Protein AF-A0A3D5N305-F1 (afdb_monomer)

pLDDT: mean 89.74, std 9.6, range [56.41, 98.31]

Sequence (78 aa):
DLDAEIEAFVTSDDHDWQDGFREFTGVDGITRNLPRPLFLIQFFNHQTHHRSQITSELHKMGLDYGITDVPLTPDLPL

Mean predicted aligned error: 5.34 Å

InterPro domains:
  IPR007837 DNA damage-inducible protein DinB [PF05163] (16-75)
  IPR034660 DinB/YfiT-like putative metalloenzymes [G3DSA:1.20.120.450] (1-71)
  IPR034660 DinB/YfiT-like putative metalloenzymes [SSF109854] (3-69)

Foldseek 3Di:
DVVVVVVCVVPDPDPVLQQAWDWDQDPVRDIDTGGPVVVVVVVVVVVVVVVVVVVVVCVVVVHDPDDPDPVPHPPDDD

Radius of gyration: 16.72 Å; Cα contacts (8 Å, |Δi|>4): 42; chains: 1; bounding box: 29×32×36 Å

Organism: NCBI:txid168935

Nearest PDB structures (foldseek):
  8x84-assembly1_A  TM=3.682E-01  e=8.142E+00  Drosophila melanogaster
  4rh1-assembly1_A  TM=3.726E-01  e=8.142E+00  Geobacillus thermodenitrificans NG80-2
  2rp4-assembly1_A  TM=2.832E-01  e=4.713E+00  Drosophila melanogaster

Structure (mmCIF, N/CA/C/O backbone):
data_AF-A0A3D5N305-F1
#
_entry.id   AF-A0A3D5N305-F1
#
loop_
_atom_site.group_PDB
_atom_site.id
_atom_site.type_symbol
_atom_site.label_atom_id
_atom_site.label_alt_id
_atom_site.label_comp_id
_atom_site.label_asym_id
_atom_site.label_entity_id
_atom_site.label_seq_id
_atom_site.pdbx_PDB_ins_code
_atom_site.Cartn_x
_atom_site.Cartn_y
_atom_site.Cartn_z
_atom_site.occupancy
_atom_site.B_iso_or_equiv
_atom_site.auth_seq_id
_atom_site.auth_comp_id
_atom_site.auth_asym_id
_atom_site.auth_atom_id
_atom_site.pdbx_PDB_model_num
ATOM 1 N N . ASP A 1 1 ? -16.300 -3.346 -11.518 1.00 90.62 1 ASP A N 1
ATOM 2 C CA . ASP A 1 1 ? -16.198 -2.881 -10.125 1.00 90.62 1 ASP A CA 1
ATOM 3 C C . ASP A 1 1 ? -14.780 -3.192 -9.696 1.00 90.62 1 ASP A C 1
ATOM 5 O O . ASP A 1 1 ? -14.333 -4.293 -9.999 1.00 90.62 1 ASP A O 1
ATOM 9 N N . LEU A 1 2 ? -14.058 -2.228 -9.125 1.00 86.81 2 LEU A N 1
ATOM 10 C CA . LEU A 1 2 ? -12.617 -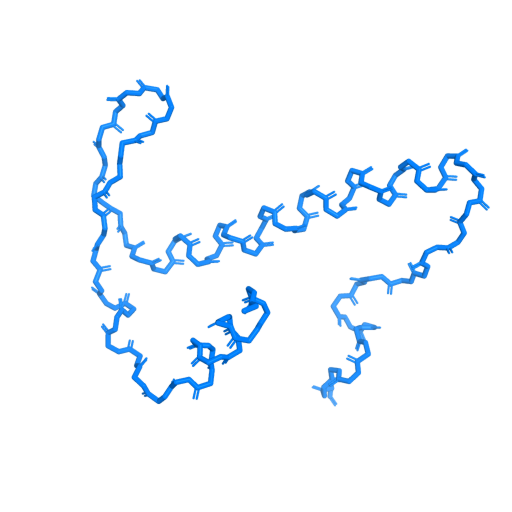2.359 -8.879 1.00 86.81 2 LEU A CA 1
ATOM 11 C C . LEU A 1 2 ? -12.315 -3.558 -7.972 1.00 86.81 2 LEU A C 1
ATOM 13 O O . LEU A 1 2 ? -11.343 -4.270 -8.205 1.00 86.81 2 LEU A O 1
ATOM 17 N N . ASP A 1 3 ? -13.184 -3.820 -6.998 1.00 88.50 3 ASP A N 1
ATOM 18 C CA . ASP A 1 3 ? -13.028 -4.947 -6.080 1.00 88.50 3 ASP A CA 1
ATOM 19 C C . ASP A 1 3 ? -13.115 -6.289 -6.818 1.00 88.50 3 ASP A C 1
ATOM 21 O O . ASP A 1 3 ? -12.257 -7.147 -6.632 1.00 88.50 3 ASP A O 1
ATOM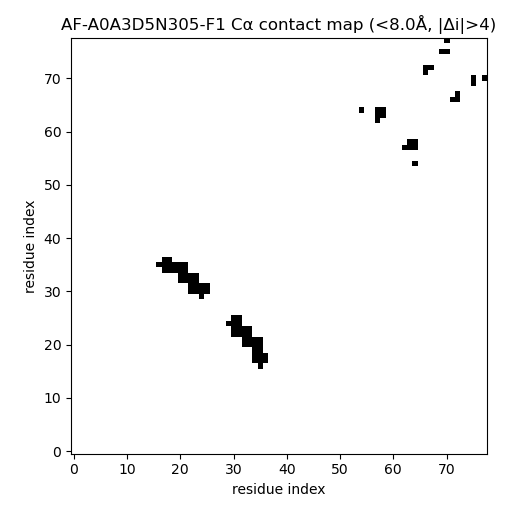 25 N N . ALA A 1 4 ? -14.066 -6.434 -7.748 1.00 93.56 4 ALA A N 1
ATOM 26 C CA . ALA A 1 4 ? -14.186 -7.633 -8.579 1.00 93.56 4 ALA A CA 1
ATOM 27 C C . ALA A 1 4 ? -12.977 -7.828 -9.515 1.00 93.56 4 ALA A C 1
ATOM 29 O O . ALA A 1 4 ? -12.591 -8.957 -9.812 1.00 93.56 4 ALA A O 1
ATOM 30 N N . GLU A 1 5 ? -12.361 -6.739 -9.984 1.00 93.50 5 GLU A N 1
ATOM 31 C CA . GLU A 1 5 ? -11.143 -6.800 -10.802 1.00 93.50 5 GLU A CA 1
ATOM 32 C C . GLU A 1 5 ? -9.923 -7.228 -9.974 1.00 93.50 5 GLU A C 1
ATOM 34 O O . GLU A 1 5 ? -9.127 -8.049 -10.433 1.00 93.50 5 GLU A O 1
ATOM 39 N N . ILE A 1 6 ? -9.790 -6.720 -8.745 1.00 89.44 6 ILE A N 1
ATOM 40 C CA . ILE A 1 6 ? -8.738 -7.130 -7.805 1.00 89.44 6 ILE A CA 1
ATOM 41 C C . ILE A 1 6 ? -8.929 -8.595 -7.402 1.00 89.44 6 ILE A C 1
ATOM 43 O O . ILE A 1 6 ? -7.958 -9.347 -7.387 1.00 89.44 6 ILE A O 1
ATOM 47 N N . GLU A 1 7 ? -10.160 -9.018 -7.117 1.00 91.44 7 GLU A N 1
ATOM 48 C CA . GLU A 1 7 ? -10.480 -10.404 -6.771 1.00 91.44 7 GLU A CA 1
ATOM 49 C C . GLU A 1 7 ? -10.140 -11.356 -7.921 1.00 91.44 7 GLU A C 1
ATOM 51 O O . GLU A 1 7 ? -9.427 -12.338 -7.710 1.00 91.44 7 GLU A O 1
ATOM 56 N N . ALA A 1 8 ? -10.552 -11.038 -9.151 1.00 92.38 8 ALA A N 1
ATOM 57 C CA . ALA A 1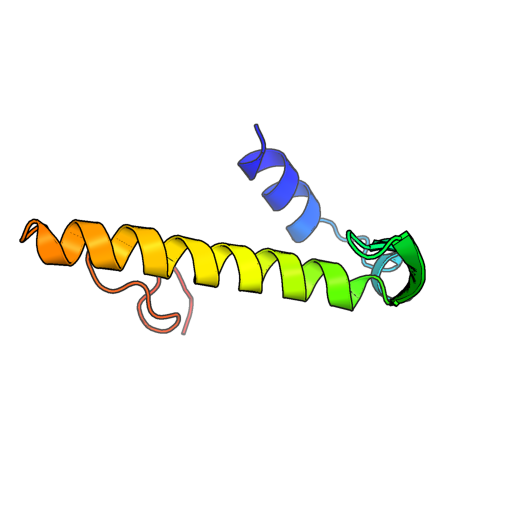 8 ? -10.200 -11.822 -10.335 1.00 92.38 8 ALA A CA 1
ATOM 58 C C . ALA A 1 8 ? -8.679 -11.892 -10.559 1.00 92.38 8 ALA A C 1
ATOM 60 O O . ALA A 1 8 ? -8.155 -12.934 -10.944 1.00 92.38 8 ALA A O 1
ATOM 61 N N . PHE A 1 9 ? -7.956 -10.801 -10.294 1.00 90.06 9 PHE A N 1
ATOM 62 C CA . PHE A 1 9 ? -6.497 -10.777 -10.382 1.00 90.06 9 PHE A CA 1
ATOM 63 C C . PHE A 1 9 ? -5.825 -11.654 -9.314 1.00 90.06 9 PHE A C 1
ATOM 65 O O . PHE A 1 9 ? -4.911 -12.409 -9.635 1.00 90.06 9 PHE A O 1
ATOM 72 N N . VAL A 1 10 ? -6.265 -11.575 -8.054 1.00 86.00 10 VAL A N 1
ATOM 73 C CA . VAL A 1 10 ? -5.676 -12.334 -6.934 1.00 86.00 10 VAL A CA 1
ATOM 74 C C . VAL A 1 10 ? -5.983 -13.829 -7.039 1.00 86.00 10 VAL A C 1
ATOM 76 O O . VAL A 1 10 ? -5.141 -14.645 -6.678 1.00 86.00 10 VAL A O 1
ATOM 79 N N . THR A 1 11 ? -7.169 -14.187 -7.534 1.00 89.81 11 THR A N 1
ATOM 80 C CA . THR A 1 11 ? -7.618 -15.583 -7.682 1.00 89.81 11 THR A CA 1
ATOM 81 C C . THR A 1 11 ? -7.163 -16.244 -8.986 1.00 89.81 11 THR A C 1
ATOM 83 O O . THR A 1 11 ? -7.425 -17.427 -9.188 1.00 89.81 11 THR A O 1
ATOM 86 N N . SER A 1 12 ? -6.488 -15.506 -9.871 1.00 91.06 12 SER A N 1
ATOM 87 C CA . SER A 1 12 ? -5.950 -16.031 -11.127 1.00 91.06 12 SER A CA 1
ATOM 88 C C . SER A 1 12 ? -4.854 -17.071 -10.883 1.00 91.06 12 SER A C 1
ATOM 90 O O . SER A 1 12 ? -3.890 -16.792 -10.174 1.00 91.06 12 SER A O 1
ATOM 92 N N . ASP A 1 13 ? -4.947 -18.218 -11.562 1.00 91.88 13 ASP A N 1
ATOM 93 C CA . ASP A 1 13 ? -3.912 -19.266 -11.558 1.00 91.88 13 ASP A CA 1
ATOM 94 C C . AS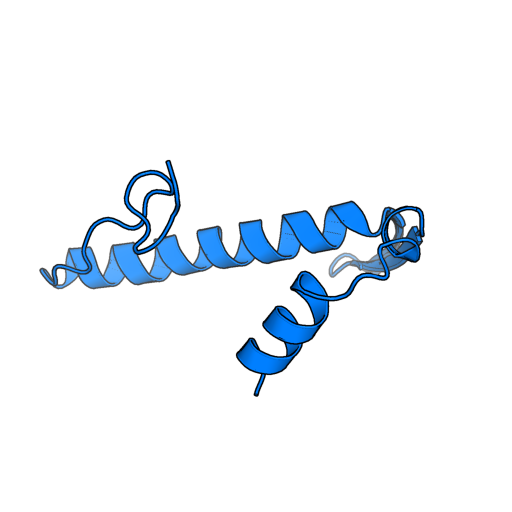P A 1 13 ? -2.635 -18.857 -12.327 1.00 91.88 13 ASP A C 1
ATOM 96 O O . ASP A 1 13 ? -1.583 -19.481 -12.180 1.00 91.88 13 ASP A O 1
ATOM 100 N N . ASP A 1 14 ? -2.713 -17.816 -13.164 1.00 88.69 14 ASP A N 1
ATOM 101 C CA . ASP A 1 14 ? -1.552 -17.248 -13.853 1.00 88.69 14 ASP A CA 1
ATOM 102 C C . ASP A 1 14 ? -0.769 -16.313 -12.918 1.00 88.69 14 ASP A C 1
ATOM 104 O O . ASP A 1 14 ? -1.224 -15.226 -12.534 1.00 88.69 14 ASP A O 1
ATOM 108 N N . HIS A 1 15 ? 0.444 -16.739 -12.580 1.00 85.81 15 HIS A N 1
ATOM 109 C CA . HIS A 1 15 ? 1.403 -15.991 -11.776 1.00 85.81 15 HIS A CA 1
ATOM 110 C C . HIS A 1 15 ? 2.693 -15.652 -12.537 1.00 85.81 15 HIS A C 1
ATOM 112 O O . HIS A 1 15 ? 3.576 -15.014 -11.961 1.00 85.81 15 HIS A O 1
ATOM 118 N N . ASP A 1 16 ? 2.790 -15.976 -13.832 1.00 90.00 16 ASP A N 1
ATOM 119 C CA . ASP A 1 16 ? 3.986 -15.730 -14.656 1.00 90.00 16 ASP A CA 1
ATOM 120 C C . ASP A 1 16 ? 4.285 -14.229 -14.776 1.00 90.00 16 ASP A C 1
ATOM 122 O O . ASP A 1 16 ? 5.415 -13.794 -15.017 1.00 90.00 16 ASP A O 1
ATOM 126 N N . TRP A 1 17 ? 3.268 -13.391 -14.556 1.00 88.19 17 TRP A N 1
ATOM 127 C CA . TRP A 1 17 ? 3.424 -11.945 -14.522 1.00 88.19 17 TRP A CA 1
ATOM 128 C C . TRP A 1 17 ? 4.416 -11.467 -13.449 1.00 88.19 17 TRP A C 1
ATOM 130 O O . TRP A 1 17 ? 4.955 -10.368 -13.618 1.00 88.19 17 TRP A O 1
ATOM 140 N N . GLN A 1 18 ? 4.658 -12.237 -12.378 1.00 90.31 18 GLN A N 1
ATOM 141 C CA . GLN A 1 18 ? 5.506 -11.849 -11.243 1.00 90.31 18 GLN A CA 1
ATOM 142 C C . GLN A 1 18 ? 6.982 -11.704 -11.626 1.00 90.31 18 GLN A C 1
ATOM 144 O O . GLN A 1 18 ? 7.656 -10.809 -11.119 1.00 90.31 18 GLN A O 1
ATOM 149 N N . ASP A 1 19 ? 7.472 -12.501 -12.572 1.00 92.62 19 ASP A N 1
ATOM 150 C CA . ASP A 1 19 ? 8.879 -12.467 -12.995 1.00 92.62 19 ASP A CA 1
ATOM 151 C C . ASP A 1 19 ? 9.182 -11.325 -13.982 1.00 92.62 19 ASP A C 1
ATOM 153 O O . ASP A 1 19 ? 10.321 -11.105 -14.402 1.00 92.62 19 ASP A O 1
ATOM 157 N N . GLY A 1 20 ? 8.156 -10.561 -14.365 1.00 93.81 20 GLY A N 1
ATOM 158 C CA . GLY A 1 20 ? 8.276 -9.467 -15.316 1.00 93.81 20 GLY A CA 1
ATOM 159 C C . GLY A 1 20 ? 8.756 -8.150 -14.706 1.00 93.81 20 GLY A C 1
ATOM 160 O O . GLY A 1 20 ? 8.648 -7.876 -13.510 1.00 93.81 20 GLY A O 1
ATOM 161 N N . PHE A 1 21 ? 9.197 -7.260 -15.591 1.00 96.44 21 PHE A N 1
ATOM 162 C CA . PHE A 1 21 ? 9.481 -5.865 -15.272 1.00 96.44 21 PHE A CA 1
ATOM 163 C C . PHE A 1 21 ? 8.399 -4.945 -15.847 1.00 96.44 21 PHE A C 1
ATOM 165 O O . PHE A 1 21 ? 7.622 -5.319 -16.736 1.00 96.44 21 PHE A O 1
ATOM 172 N N . ARG A 1 22 ? 8.321 -3.734 -15.304 1.00 94.81 22 ARG A N 1
ATOM 173 C CA . ARG A 1 22 ? 7.462 -2.659 -15.784 1.00 94.81 22 ARG A CA 1
ATOM 174 C C . ARG A 1 22 ? 8.256 -1.363 -15.842 1.00 94.81 22 ARG A C 1
ATOM 176 O O . ARG A 1 22 ? 8.807 -0.919 -14.832 1.00 94.81 22 ARG A O 1
ATOM 183 N N . GLU A 1 23 ? 8.232 -0.734 -17.013 1.00 97.25 23 GLU A N 1
ATOM 184 C CA . GLU A 1 23 ? 8.673 0.647 -17.156 1.00 97.25 23 GLU A CA 1
ATOM 185 C C . GLU A 1 23 ? 7.651 1.604 -16.542 1.00 97.25 23 GLU A C 1
ATOM 187 O O . GLU A 1 23 ? 6.436 1.480 -16.723 1.00 97.25 23 GLU A O 1
ATOM 192 N N . PHE A 1 24 ? 8.163 2.557 -15.778 1.00 94.88 24 PHE A N 1
ATOM 193 C CA . PHE A 1 24 ? 7.385 3.541 -15.052 1.00 94.88 24 PHE A CA 1
ATOM 194 C C . PHE A 1 24 ? 8.148 4.862 -14.988 1.00 94.88 24 PHE A C 1
ATOM 196 O O . PHE A 1 24 ? 9.288 4.905 -14.526 1.00 94.88 24 PHE A O 1
ATOM 203 N N . THR A 1 25 ? 7.498 5.945 -15.406 1.00 96.75 25 THR A N 1
ATOM 204 C CA . THR A 1 25 ? 7.994 7.309 -15.209 1.00 96.75 25 THR A CA 1
ATOM 205 C C . THR A 1 25 ? 7.388 7.873 -13.934 1.00 96.75 25 THR A C 1
ATOM 207 O O . THR A 1 25 ? 6.168 7.988 -13.815 1.00 96.75 25 THR A O 1
ATOM 210 N N . GLY A 1 26 ? 8.248 8.191 -12.968 1.00 92.75 26 GLY A N 1
ATOM 211 C CA . GLY A 1 26 ? 7.831 8.787 -11.705 1.00 92.75 26 GLY A CA 1
ATOM 212 C C . GLY A 1 26 ? 7.338 10.222 -11.865 1.00 92.75 26 GLY A C 1
ATOM 213 O O . GLY A 1 26 ? 7.546 10.868 -12.891 1.00 92.75 26 GLY A O 1
ATOM 214 N N . VAL A 1 27 ? 6.732 10.753 -10.801 1.00 93.62 27 VAL A N 1
ATOM 215 C CA . VAL 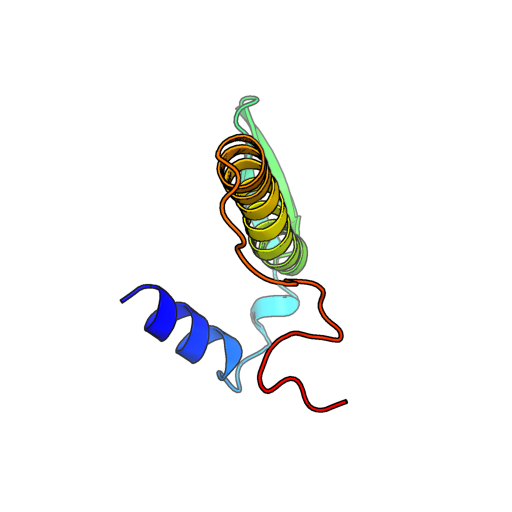A 1 27 ? 6.355 12.179 -10.713 1.00 93.62 27 VAL 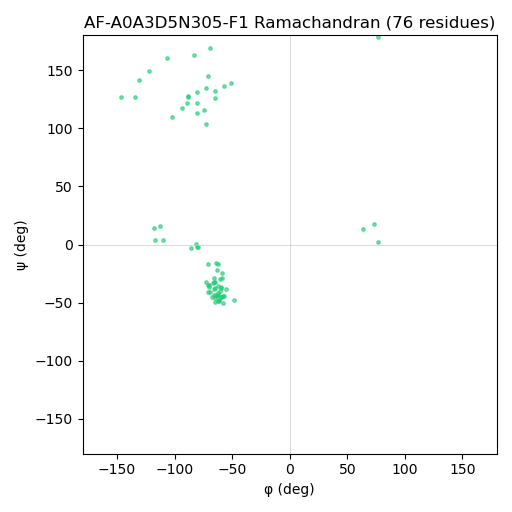A CA 1
ATOM 216 C C . VAL A 1 27 ? 7.566 13.118 -10.782 1.00 93.62 27 VAL A C 1
ATOM 218 O O . VAL A 1 27 ? 7.418 14.303 -11.056 1.00 93.62 27 VAL A O 1
ATOM 221 N N . ASP A 1 28 ? 8.765 12.580 -10.562 1.00 96.31 28 ASP A N 1
ATOM 222 C CA . ASP A 1 28 ? 10.052 13.252 -10.735 1.00 96.31 28 ASP A CA 1
ATOM 223 C 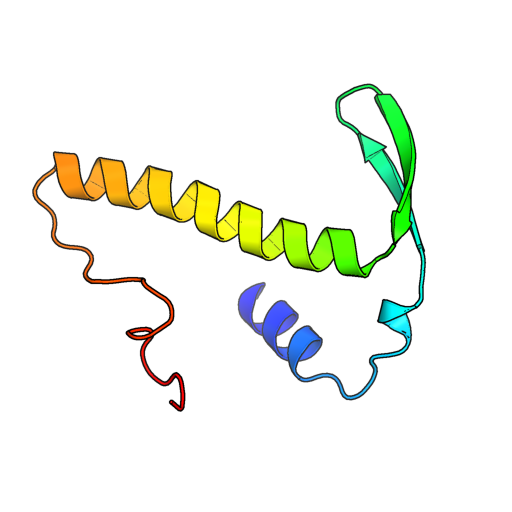C . ASP A 1 28 ? 10.542 13.280 -12.195 1.00 96.31 28 ASP A C 1
ATOM 225 O O . ASP A 1 28 ? 11.622 13.796 -12.472 1.00 96.31 28 ASP A O 1
ATOM 229 N N . GLY A 1 29 ? 9.772 12.718 -13.132 1.00 97.56 29 GLY A N 1
ATOM 230 C CA . GLY A 1 29 ? 10.117 12.634 -14.551 1.00 97.56 29 GLY A CA 1
ATOM 231 C C . GLY A 1 29 ? 11.153 11.559 -14.887 1.00 97.56 29 GLY A C 1
ATOM 232 O O . GLY A 1 29 ? 11.521 11.418 -16.051 1.00 97.56 29 GLY A O 1
ATOM 233 N N . ILE A 1 30 ? 11.624 10.779 -13.908 1.00 97.44 30 ILE A N 1
ATOM 234 C CA . ILE A 1 30 ? 12.638 9.744 -14.127 1.00 97.44 30 ILE A CA 1
ATOM 235 C C . ILE A 1 30 ? 11.949 8.425 -14.489 1.00 97.44 30 ILE A C 1
ATOM 237 O O . ILE A 1 30 ? 11.163 7.877 -13.707 1.00 97.44 30 ILE A O 1
ATOM 241 N N . THR A 1 31 ? 12.287 7.884 -15.662 1.00 98.12 31 THR A N 1
ATOM 242 C CA . THR A 1 31 ? 11.850 6.551 -16.098 1.00 98.12 31 THR A CA 1
ATOM 243 C C . THR A 1 31 ? 12.708 5.464 -15.467 1.00 98.12 31 THR A C 1
ATOM 245 O O . THR A 1 31 ? 13.937 5.530 -15.471 1.00 98.12 31 THR A O 1
ATOM 248 N N . ARG A 1 32 ? 12.046 4.452 -14.911 1.00 96.69 32 ARG A N 1
ATOM 249 C CA . ARG A 1 32 ? 12.652 3.307 -14.235 1.00 96.69 32 ARG A CA 1
ATOM 250 C C . ARG A 1 32 ? 12.037 2.031 -14.776 1.00 96.69 32 ARG A C 1
ATOM 252 O O . ARG A 1 32 ? 10.828 1.979 -14.977 1.00 96.69 32 ARG A O 1
ATOM 259 N N . ASN A 1 33 ? 12.855 0.999 -14.936 1.00 97.69 33 ASN A N 1
ATOM 260 C CA . ASN A 1 33 ? 12.376 -0.349 -15.200 1.00 97.69 33 ASN A CA 1
ATOM 261 C C . ASN A 1 33 ? 12.465 -1.155 -13.901 1.00 97.69 33 ASN A C 1
ATOM 263 O O . ASN A 1 33 ? 13.565 -1.409 -13.410 1.00 97.69 33 ASN A O 1
ATOM 267 N N . LEU A 1 34 ? 11.320 -1.484 -13.303 1.00 96.50 34 LEU A N 1
ATOM 268 C CA . LEU A 1 34 ? 11.242 -2.068 -11.961 1.00 96.50 34 LEU A CA 1
ATOM 269 C C . LEU A 1 34 ? 10.511 -3.419 -11.991 1.00 96.50 34 LEU A C 1
ATOM 271 O O . LEU A 1 34 ? 9.612 -3.589 -12.817 1.00 96.50 34 LEU A O 1
ATOM 275 N N . PRO A 1 35 ? 10.845 -4.368 -11.097 1.00 96.56 35 PRO A N 1
ATOM 276 C CA . PRO A 1 35 ? 10.124 -5.634 -10.996 1.00 96.56 35 PRO A CA 1
ATOM 277 C C . PRO A 1 35 ? 8.634 -5.404 -10.730 1.00 96.56 35 PRO A C 1
ATOM 279 O O . PRO A 1 35 ? 8.269 -4.591 -9.878 1.00 96.56 35 PRO A O 1
ATOM 282 N N . ARG A 1 36 ? 7.756 -6.136 -11.419 1.00 94.38 36 ARG A N 1
ATOM 283 C CA . ARG A 1 36 ? 6.299 -6.044 -11.229 1.00 94.38 36 ARG A CA 1
ATOM 284 C C . ARG A 1 36 ? 5.842 -6.279 -9.779 1.00 94.38 36 ARG A C 1
ATOM 286 O O . ARG A 1 36 ? 4.980 -5.515 -9.340 1.00 94.38 36 ARG A O 1
ATOM 293 N N . PRO A 1 37 ? 6.432 -7.208 -8.995 1.00 94.06 37 PRO A N 1
ATOM 294 C CA . PRO A 1 37 ? 6.033 -7.428 -7.603 1.00 94.06 37 PRO A CA 1
ATOM 295 C C . PRO A 1 37 ? 6.176 -6.184 -6.720 1.00 94.06 37 PRO A C 1
ATOM 297 O O . PRO A 1 37 ? 5.395 -5.995 -5.789 1.00 94.06 37 PRO A O 1
ATOM 300 N N . LEU A 1 38 ? 7.115 -5.283 -7.042 1.00 94.69 38 LEU A N 1
ATOM 301 C CA . LEU A 1 38 ? 7.285 -4.025 -6.314 1.00 94.69 38 LEU A CA 1
ATOM 302 C C . LEU A 1 38 ? 6.024 -3.153 -6.381 1.00 94.69 38 LEU A C 1
ATOM 304 O O . LEU A 1 38 ? 5.641 -2.544 -5.384 1.00 94.69 38 LEU A O 1
ATOM 308 N N . PHE A 1 39 ? 5.365 -3.099 -7.540 1.00 92.69 39 PHE A N 1
ATOM 309 C CA . PHE A 1 39 ? 4.149 -2.307 -7.713 1.00 92.69 39 PHE A CA 1
ATOM 310 C C . PHE A 1 39 ? 2.965 -2.913 -6.958 1.00 92.69 39 PHE A C 1
ATOM 312 O O . PHE A 1 39 ? 2.181 -2.159 -6.385 1.00 92.69 39 PHE A O 1
ATOM 319 N N . LEU A 1 40 ? 2.861 -4.248 -6.904 1.00 91.12 40 LEU A N 1
ATOM 320 C CA . LEU A 1 40 ? 1.806 -4.919 -6.142 1.00 91.12 40 LEU A CA 1
ATOM 321 C C . LEU A 1 40 ? 1.953 -4.652 -4.638 1.00 91.12 40 LEU A C 1
ATOM 323 O O . LEU A 1 40 ? 0.992 -4.265 -3.979 1.00 91.12 40 LEU A O 1
ATOM 327 N N . ILE A 1 41 ? 3.170 -4.775 -4.102 1.00 92.88 41 ILE A N 1
ATOM 328 C CA . ILE A 1 41 ? 3.451 -4.434 -2.700 1.00 92.88 41 ILE A CA 1
ATOM 329 C C . ILE A 1 41 ? 3.133 -2.956 -2.439 1.00 92.88 41 ILE A C 1
ATOM 331 O O . ILE A 1 41 ? 2.471 -2.620 -1.456 1.00 92.88 41 ILE A O 1
ATOM 335 N N . GLN A 1 42 ? 3.558 -2.061 -3.337 1.00 94.06 42 GLN A N 1
ATOM 336 C CA . GLN A 1 42 ? 3.291 -0.632 -3.194 1.00 94.06 42 GLN A CA 1
ATOM 337 C C . GLN A 1 42 ? 1.790 -0.311 -3.211 1.00 94.06 42 GLN A C 1
ATOM 339 O O . GLN A 1 42 ? 1.366 0.573 -2.470 1.00 94.06 42 GLN A O 1
ATOM 344 N N . PHE A 1 43 ? 0.984 -1.020 -4.005 1.00 91.31 43 PHE A N 1
ATOM 345 C CA . PHE A 1 43 ? -0.471 -0.855 -4.046 1.00 91.31 43 PHE A CA 1
ATOM 346 C C . PHE A 1 43 ? -1.108 -1.084 -2.663 1.00 91.31 43 PHE A C 1
ATOM 348 O O . PHE A 1 43 ? -1.804 -0.203 -2.153 1.00 91.31 43 PHE A O 1
ATOM 355 N N . PHE A 1 44 ? -0.788 -2.197 -1.995 1.00 88.94 44 PHE A N 1
ATOM 356 C CA . PHE A 1 44 ? -1.307 -2.491 -0.651 1.00 88.94 44 PHE A CA 1
ATOM 357 C C . PHE A 1 44 ? -0.709 -1.590 0.441 1.00 88.94 44 PHE A C 1
ATOM 359 O O . PHE A 1 44 ? -1.413 -1.174 1.369 1.00 88.94 44 PHE A O 1
ATOM 366 N N . ASN A 1 45 ? 0.565 -1.205 0.313 1.00 93.62 45 ASN A N 1
ATOM 367 C CA . ASN A 1 45 ? 1.181 -0.229 1.216 1.00 93.62 45 ASN A CA 1
ATOM 368 C C . ASN A 1 45 ? 0.484 1.136 1.129 1.00 93.62 45 ASN A C 1
ATOM 370 O O . ASN A 1 45 ? 0.218 1.767 2.152 1.00 93.62 45 ASN A O 1
ATOM 374 N N . HIS A 1 46 ? 0.148 1.584 -0.082 1.00 93.88 46 HIS A N 1
ATOM 375 C CA . HIS A 1 46 ? -0.550 2.846 -0.312 1.00 93.88 46 HIS A CA 1
ATOM 376 C C . HIS A 1 46 ? -1.977 2.823 0.256 1.00 93.88 46 HIS A C 1
ATOM 378 O O . HIS A 1 46 ? -2.417 3.796 0.869 1.00 93.88 46 HIS A O 1
ATOM 384 N N . GLN A 1 47 ? -2.675 1.688 0.141 1.00 90.56 47 GLN A N 1
ATOM 385 C CA . GLN A 1 47 ? -3.981 1.486 0.772 1.00 90.56 47 GLN A CA 1
ATOM 386 C C . GLN A 1 47 ? -3.891 1.570 2.304 1.00 90.56 47 GLN A C 1
ATOM 388 O O . GLN A 1 47 ? -4.692 2.264 2.930 1.00 90.56 47 GLN A O 1
ATOM 393 N N . THR A 1 48 ? -2.876 0.955 2.915 1.00 91.12 48 THR A N 1
ATOM 394 C CA . THR A 1 48 ? -2.632 1.066 4.365 1.00 91.12 48 THR A CA 1
ATOM 395 C C . THR A 1 48 ? -2.273 2.495 4.791 1.00 91.12 48 THR A C 1
ATOM 397 O O . THR A 1 48 ? -2.752 2.965 5.825 1.00 91.12 48 THR A O 1
ATOM 400 N N . HIS A 1 49 ? -1.502 3.225 3.979 1.00 94.69 49 HIS A N 1
ATOM 401 C CA . HIS A 1 49 ? -1.180 4.634 4.217 1.00 94.69 49 HIS A CA 1
ATOM 402 C C . HIS A 1 49 ? -2.427 5.530 4.229 1.00 94.69 49 HIS A C 1
ATOM 404 O O . HIS A 1 49 ? -2.610 6.310 5.159 1.00 94.69 49 HIS A O 1
ATOM 410 N N . HIS A 1 50 ? -3.311 5.412 3.238 1.00 94.56 50 HIS A N 1
ATOM 411 C CA . HIS A 1 50 ? -4.535 6.217 3.208 1.00 94.56 50 HIS A CA 1
ATOM 412 C C . HIS A 1 50 ? -5.567 5.779 4.245 1.00 94.56 50 HIS A C 1
ATOM 414 O O . HIS A 1 50 ? -6.261 6.628 4.806 1.00 94.56 50 HIS A O 1
ATOM 420 N N . ARG A 1 51 ? -5.635 4.481 4.571 1.00 93.12 51 ARG A N 1
ATOM 421 C CA . ARG A 1 51 ? -6.480 3.996 5.667 1.00 93.12 51 ARG A CA 1
ATOM 422 C C . ARG A 1 51 ? -6.119 4.692 6.978 1.00 93.12 51 ARG A C 1
ATOM 424 O O . ARG A 1 51 ? -7.026 5.163 7.650 1.00 93.12 51 ARG A O 1
ATOM 431 N N . SER A 1 52 ? -4.829 4.838 7.300 1.00 92.19 52 SER A N 1
ATOM 432 C CA . SER A 1 52 ? -4.411 5.507 8.543 1.00 92.19 52 SER A CA 1
ATOM 433 C C . SER A 1 52 ? -4.764 6.999 8.585 1.00 92.19 52 SER A C 1
ATOM 435 O O . SER A 1 52 ? -5.098 7.518 9.649 1.00 92.19 52 SER A O 1
ATOM 437 N N . GLN A 1 53 ? -4.757 7.689 7.438 1.00 96.62 53 GLN A N 1
ATOM 438 C CA . GLN A 1 53 ? -5.222 9.078 7.350 1.00 96.62 53 GLN A CA 1
ATOM 439 C C . GLN A 1 53 ? -6.709 9.182 7.707 1.00 96.62 53 GLN A C 1
ATOM 441 O O . GLN A 1 53 ? -7.088 9.997 8.544 1.00 96.62 53 GLN A O 1
ATOM 446 N N . ILE A 1 54 ? -7.545 8.324 7.116 1.00 95.94 54 ILE A N 1
ATOM 447 C CA . ILE A 1 54 ? -8.994 8.313 7.357 1.00 95.94 54 ILE A 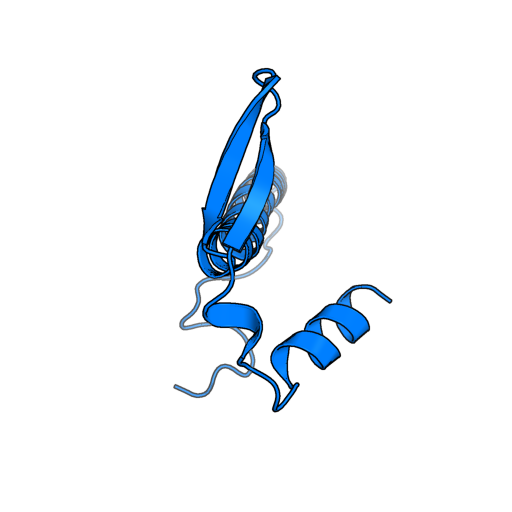CA 1
ATOM 448 C C . ILE A 1 54 ? -9.297 7.928 8.805 1.00 95.94 54 ILE A C 1
ATOM 450 O O . ILE A 1 54 ? -10.051 8.625 9.484 1.00 95.94 54 ILE A O 1
ATOM 454 N N . THR A 1 55 ? -8.698 6.846 9.305 1.00 94.75 55 THR A N 1
ATOM 455 C CA . THR A 1 55 ? -8.960 6.369 10.667 1.00 94.75 55 THR A CA 1
ATOM 456 C C . THR A 1 55 ? -8.469 7.351 11.730 1.00 94.75 55 THR A C 1
ATOM 458 O O . THR A 1 55 ? -9.095 7.466 12.784 1.00 94.75 55 THR A O 1
ATOM 461 N N . SER A 1 56 ? -7.420 8.133 11.448 1.00 94.88 56 SER A N 1
ATOM 462 C CA . SER A 1 56 ? -7.001 9.240 12.31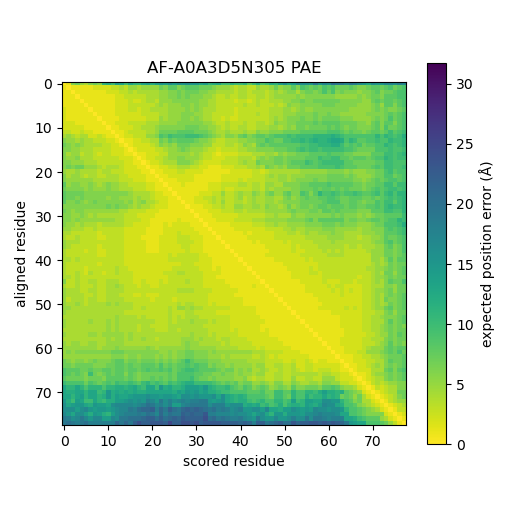5 1.00 94.88 56 SER A CA 1
ATOM 463 C C . SER A 1 56 ? -8.074 10.325 12.429 1.00 94.88 56 SER A C 1
ATOM 465 O O . SER A 1 56 ? -8.365 10.778 13.536 1.00 94.88 56 SER A O 1
ATOM 467 N N . GLU A 1 57 ? -8.699 10.728 11.320 1.00 97.81 57 GLU A N 1
ATOM 468 C CA . GLU A 1 57 ? -9.771 11.730 11.352 1.00 97.81 57 GLU A CA 1
ATOM 469 C C . GLU A 1 57 ? -11.042 11.196 12.024 1.00 97.81 57 GLU A C 1
ATOM 471 O O . GLU A 1 57 ? -11.626 11.894 12.852 1.00 97.81 57 GLU A O 1
ATOM 476 N N . LEU A 1 58 ? -11.430 9.942 11.761 1.00 97.25 58 LEU A N 1
ATOM 477 C CA . LEU A 1 58 ? -12.548 9.293 12.462 1.00 97.25 58 LEU A CA 1
ATOM 478 C C . LEU A 1 58 ? -12.314 9.264 13.978 1.00 97.25 58 LEU A C 1
ATOM 480 O O . LEU A 1 58 ? -13.198 9.637 14.751 1.00 97.25 58 LEU A O 1
ATOM 484 N N . HIS A 1 59 ? -11.094 8.921 14.401 1.00 95.50 59 HIS A N 1
ATOM 485 C CA . HIS A 1 59 ? -10.710 8.949 15.809 1.00 95.50 59 HIS A CA 1
ATOM 486 C C . HIS A 1 59 ? -10.849 10.349 16.425 1.00 95.50 59 HIS A C 1
ATOM 488 O O . HIS A 1 59 ? -11.413 10.488 17.510 1.00 95.50 59 HIS A O 1
ATOM 494 N N . LYS A 1 60 ? -10.388 11.403 15.734 1.00 97.50 60 LYS A N 1
ATOM 495 C CA . LYS A 1 60 ? -10.519 12.800 16.200 1.00 97.50 60 LYS A CA 1
ATOM 496 C C . LYS A 1 60 ? -11.976 13.231 16.370 1.00 97.50 60 LYS A C 1
ATOM 498 O O . LYS A 1 60 ? -12.263 14.065 17.223 1.00 97.50 60 LYS A O 1
ATOM 503 N N . MET A 1 61 ? -12.889 12.664 15.583 1.00 98.31 61 MET A N 1
ATOM 504 C CA . MET A 1 61 ? -14.334 12.894 15.695 1.00 98.31 61 MET A CA 1
ATOM 505 C C . MET A 1 61 ? -14.992 12.075 16.817 1.00 98.31 61 MET A C 1
ATOM 507 O O . MET A 1 61 ? -16.193 12.209 17.041 1.00 98.31 61 MET A O 1
ATOM 511 N N . GLY A 1 62 ? -14.234 11.231 17.523 1.00 97.50 62 GLY A N 1
ATOM 512 C CA . GLY A 1 62 ? -14.756 10.322 18.542 1.00 97.50 62 GLY A CA 1
ATOM 513 C C . GLY A 1 62 ? -15.528 9.131 17.967 1.00 97.50 62 GLY A C 1
ATOM 514 O O . GLY A 1 62 ? -16.299 8.510 18.695 1.00 97.50 62 GLY A O 1
ATOM 515 N N . LEU A 1 63 ? -15.353 8.821 16.677 1.00 97.19 63 LEU A N 1
ATOM 516 C CA . LEU A 1 63 ? -15.983 7.675 16.025 1.00 97.19 63 LEU A CA 1
ATOM 517 C C . LEU A 1 63 ? -15.102 6.432 16.179 1.00 97.19 63 LEU A C 1
ATOM 519 O O . LEU A 1 63 ? -13.919 6.448 15.831 1.00 97.19 63 LEU A O 1
ATOM 523 N N . ASP A 1 64 ? -15.700 5.349 16.672 1.00 92.81 64 ASP A N 1
ATOM 524 C CA . ASP A 1 64 ? -15.072 4.031 16.687 1.00 92.81 64 ASP A CA 1
ATOM 525 C C . ASP A 1 64 ? -15.208 3.375 15.307 1.00 92.81 64 ASP A C 1
ATOM 527 O O . ASP A 1 64 ? -16.312 3.205 14.789 1.00 92.81 64 ASP A O 1
ATOM 531 N N . TYR A 1 65 ? -14.073 3.037 14.703 1.00 88.75 65 TYR A N 1
ATOM 532 C CA . TYR A 1 65 ? -13.972 2.376 13.401 1.00 88.75 65 TYR A CA 1
ATOM 533 C C . TYR A 1 65 ? -13.471 0.926 13.520 1.00 88.75 65 TYR A C 1
ATOM 535 O O . TYR A 1 65 ? -13.276 0.264 12.501 1.00 88.75 65 TYR A O 1
ATOM 543 N N . GLY A 1 66 ? -13.271 0.428 14.746 1.00 87.19 66 GLY A N 1
ATOM 544 C CA . GLY A 1 66 ? -12.792 -0.922 15.023 1.00 87.19 66 GLY A CA 1
ATOM 545 C C . GLY A 1 66 ? -11.289 -1.126 14.806 1.00 87.19 66 GLY A C 1
ATOM 546 O O . GLY A 1 66 ? -10.545 -0.224 14.421 1.00 87.19 66 GLY A O 1
ATOM 547 N N . ILE A 1 67 ? -10.826 -2.351 15.075 1.00 83.94 67 ILE A N 1
ATOM 548 C CA . ILE A 1 67 ? -9.425 -2.746 14.885 1.00 83.94 67 ILE A CA 1
ATOM 549 C C . ILE A 1 67 ? -9.242 -3.253 13.456 1.00 83.94 67 ILE A C 1
ATOM 551 O O . ILE A 1 67 ? -9.948 -4.155 13.019 1.00 83.94 67 ILE A O 1
ATOM 555 N N . THR A 1 68 ? -8.269 -2.691 12.739 1.00 83.06 68 THR A N 1
ATOM 556 C CA . THR A 1 68 ? -7.966 -3.058 11.344 1.00 83.06 68 THR A CA 1
ATOM 557 C C . THR A 1 68 ? -6.612 -3.754 11.191 1.00 83.06 68 THR A C 1
ATOM 559 O O . THR A 1 68 ? -6.048 -3.769 10.096 1.00 83.06 68 THR A O 1
ATOM 562 N N . ASP A 1 69 ? -6.037 -4.242 12.291 1.00 79.06 69 ASP A N 1
ATOM 563 C CA . ASP A 1 69 ? -4.770 -4.970 12.260 1.00 79.06 69 ASP A CA 1
ATOM 564 C C . ASP A 1 69 ? -4.963 -6.342 11.611 1.00 79.06 69 ASP A C 1
ATOM 566 O O . ASP A 1 69 ? -5.994 -6.992 11.794 1.00 79.06 69 ASP A O 1
ATOM 570 N N . VAL A 1 70 ? -3.943 -6.803 10.881 1.00 76.75 70 VAL A N 1
ATOM 571 C CA . VAL A 1 70 ? -3.979 -8.076 10.140 1.00 76.75 70 VAL A CA 1
ATOM 572 C C . VAL A 1 70 ? -4.490 -9.245 11.000 1.00 76.75 70 VAL A C 1
ATOM 574 O O . VAL A 1 70 ? -5.420 -9.908 10.555 1.00 76.75 70 VAL A O 1
ATOM 577 N N . PRO A 1 71 ? -4.021 -9.469 12.248 1.00 76.12 71 PRO A N 1
ATOM 578 C CA . PRO A 1 71 ? -4.481 -10.601 13.063 1.00 76.12 71 PRO A CA 1
ATOM 579 C C . PRO A 1 71 ? -5.965 -10.567 13.453 1.00 76.12 71 PRO A C 1
ATOM 581 O O . PRO A 1 71 ? -6.489 -11.567 13.928 1.00 76.12 71 PRO A O 1
ATOM 584 N N . LEU A 1 72 ? -6.627 -9.418 13.317 1.00 70.44 72 LEU A N 1
ATOM 585 C CA . LEU A 1 72 ? -8.031 -9.211 13.676 1.00 70.44 72 LEU A CA 1
ATOM 586 C C . LEU A 1 72 ? -8.880 -8.843 12.456 1.00 70.44 72 LEU A C 1
ATOM 588 O O . LEU A 1 72 ? -10.013 -8.389 12.602 1.00 70.44 72 LEU A O 1
ATOM 592 N N . THR A 1 73 ? -8.336 -9.037 11.252 1.00 70.50 73 THR A N 1
ATOM 593 C CA . THR A 1 73 ? -9.101 -8.877 10.017 1.00 70.50 73 THR A CA 1
ATOM 594 C C . THR A 1 73 ? -10.197 -9.949 9.991 1.00 70.50 73 THR A C 1
ATOM 596 O O . THR A 1 73 ? -9.875 -11.127 10.170 1.00 70.50 73 THR A O 1
ATOM 599 N N . PRO A 1 74 ? -11.480 -9.576 9.809 1.00 61.22 74 PRO A N 1
ATOM 600 C CA . PRO A 1 74 ? -12.562 -10.545 9.676 1.00 61.22 74 PRO A CA 1
ATOM 601 C C . PRO A 1 74 ? -12.224 -11.590 8.611 1.00 61.22 74 PRO A C 1
ATOM 603 O O . PRO A 1 74 ? -11.661 -11.251 7.572 1.00 61.22 74 PRO A O 1
ATOM 606 N N . ASP A 1 75 ? -12.541 -12.852 8.893 1.00 66.31 75 ASP A N 1
ATOM 607 C CA . ASP A 1 75 ? -12.344 -13.990 7.987 1.00 66.31 75 ASP A CA 1
ATOM 608 C C . ASP A 1 75 ? -10.886 -14.319 7.609 1.00 66.31 75 ASP A C 1
ATOM 610 O O . ASP A 1 75 ? -10.659 -15.140 6.720 1.00 66.31 75 ASP A O 1
ATOM 614 N N . LEU A 1 76 ? -9.881 -13.759 8.299 1.00 61.81 76 LEU A N 1
ATOM 615 C CA . LEU A 1 76 ? -8.497 -14.212 8.142 1.00 61.81 76 LEU A CA 1
ATOM 616 C C . LEU A 1 76 ? -8.319 -15.574 8.850 1.00 61.81 76 LEU A C 1
ATOM 618 O O . LEU A 1 76 ? -8.458 -15.631 10.076 1.00 61.81 76 LEU A O 1
ATOM 622 N N . PRO A 1 77 ? -8.012 -16.675 8.135 1.00 56.62 77 PRO A N 1
ATOM 623 C CA . PRO A 1 77 ? -7.734 -17.950 8.779 1.00 56.62 77 PRO A CA 1
ATOM 624 C C . PRO A 1 77 ? -6.362 -17.855 9.457 1.00 56.62 77 PRO A C 1
ATOM 626 O O . PRO A 1 77 ? -5.330 -17.870 8.785 1.00 56.62 77 PRO A O 1
ATOM 629 N N . LEU A 1 78 ? -6.356 -17.705 10.782 1.00 56.41 78 LEU A N 1
ATOM 630 C CA . LEU A 1 78 ? -5.173 -17.939 11.615 1.00 56.41 78 LEU A CA 1
ATOM 631 C C . LEU A 1 78 ? -5.024 -19.431 11.922 1.00 56.41 78 LEU A C 1
ATOM 633 O O . LEU A 1 78 ? -6.054 -20.075 12.231 1.00 56.41 78 LEU A O 1
#

Solvent-accessible surface area (backbone atoms only — not comparable to full-atom values): 4909 Å² total; per-residue (Å²): 106,71,66,62,53,52,49,54,58,71,70,42,90,76,61,74,65,54,84,33,70,42,81,46,67,46,100,84,70,52,73,43,76,41,57,37,54,58,55,57,53,48,51,56,51,50,52,53,54,52,49,52,56,53,54,50,53,38,47,76,72,71,46,88,84,77,74,81,49,76,97,59,38,84,91,60,88,125

Secondary structure (DSSP, 8-state):
-HHHHHHHHHT-S--GGGG-EEEEE-TTS-EEEEEHHHHHHHHHHHHHHHHHHHHHHHHHTT-------GGGSTT---